Protein AF-A0A699VLL6-F1 (afdb_monomer)

Secondary structure (DSSP, 8-state):
--HHHHHHHHHHHHHHHHHHHHHHS-HHHHHHHHT-SSHHHHHHHHHHHHTT-----SSSHHHHHHHHHH--PPTT--HHHHHHHHHHHHHHHHHHHHHHHHHHHHHHHHHHHHHHHHHGGG--

pLDDT: mean 72.25, std 13.07, range [37.06, 96.62]

Sequence (124 aa):
KNVSQDIRDQLNAEAEAVQIILTGIDKDIYSTFDACPNACEMWKAIERLKQGESINVQDVETNLYWEFRKFTSRDGESLELYYSRFYKMMNELVRNLVKQSQELKIVSYYKLYDILKQHHNCGV

Organism: Tanacetum cinerariifolium (NCBI:txid118510)

Foldseek 3Di:
DDPVVLVVLVVVLVVLLVVLCVPQADPVLVVVVVPDPDLVSNLVVLVVVVVPDDDDDDPQLPPLVVVVVVQDDDPPDDPVNSVVVVVVSVVSNVVVVVVVSVVSNVVSSVVNNVSSVVCVPVDD

Structure (mmCIF, N/CA/C/O backbone):
data_AF-A0A699VLL6-F1
#
_entry.id   AF-A0A699VLL6-F1
#
loop_
_atom_site.group_PDB
_atom_site.id
_atom_site.type_symbol
_atom_site.label_atom_id
_atom_site.label_alt_id
_atom_site.label_comp_id
_atom_site.label_asym_id
_atom_site.label_entity_id
_atom_site.label_seq_id
_atom_site.pdbx_PDB_ins_code
_atom_site.Cartn_x
_atom_site.Cartn_y
_atom_site.Cartn_z
_atom_site.occupancy
_atom_site.B_iso_or_equiv
_atom_site.auth_seq_id
_atom_site.auth_comp_id
_atom_site.auth_asym_id
_atom_site.auth_atom_id
_atom_site.pdbx_PDB_model_num
ATOM 1 N N . LYS A 1 1 ? -34.870 7.816 20.933 1.00 53.56 1 LYS A N 1
ATOM 2 C CA . LYS A 1 1 ? -34.195 7.291 19.723 1.00 53.56 1 LYS A CA 1
ATOM 3 C C . LYS A 1 1 ? -35.188 6.396 18.999 1.00 53.56 1 LYS A C 1
ATOM 5 O O . LYS A 1 1 ? -35.825 5.590 19.664 1.00 53.56 1 LYS A O 1
ATOM 10 N N . ASN A 1 2 ? -35.420 6.631 17.705 1.00 54.78 2 ASN A N 1
ATOM 11 C CA . ASN A 1 2 ? -36.335 5.816 16.906 1.00 54.78 2 ASN A CA 1
ATOM 12 C C . ASN A 1 2 ? -35.582 4.565 16.459 1.00 54.78 2 ASN A C 1
ATOM 14 O O . ASN A 1 2 ? -34.594 4.696 15.747 1.00 54.78 2 ASN A O 1
ATOM 18 N N . VAL A 1 3 ? -36.085 3.385 16.817 1.00 62.03 3 VAL A N 1
ATOM 19 C CA . VAL A 1 3 ? -35.533 2.063 16.452 1.00 62.03 3 VAL A CA 1
ATOM 20 C C . VAL A 1 3 ? -35.190 1.959 14.954 1.00 62.03 3 VAL A C 1
ATOM 22 O O . VAL A 1 3 ? -34.212 1.331 14.569 1.00 62.03 3 VAL A O 1
ATOM 25 N N . SER A 1 4 ? -35.951 2.642 14.094 1.00 75.88 4 SER A N 1
ATOM 26 C CA . SER A 1 4 ? -35.703 2.688 12.647 1.00 75.88 4 SER A CA 1
ATOM 27 C C . SER A 1 4 ? -34.407 3.400 12.234 1.00 75.88 4 SER A C 1
ATOM 29 O O . SER A 1 4 ? -33.912 3.124 11.142 1.00 75.88 4 SER A O 1
ATOM 31 N N . GLN A 1 5 ? -33.896 4.338 13.034 1.00 76.62 5 GLN A N 1
ATOM 32 C CA . GLN A 1 5 ? -32.641 5.034 12.742 1.00 76.62 5 GLN A CA 1
ATOM 33 C C . GLN A 1 5 ? -31.449 4.165 13.144 1.00 76.62 5 GLN A C 1
ATOM 35 O O . GLN A 1 5 ? -30.537 3.999 12.345 1.00 76.62 5 GLN A O 1
ATOM 40 N N . ASP A 1 6 ? -31.525 3.522 14.312 1.00 75.88 6 ASP A N 1
ATOM 41 C CA . ASP A 1 6 ? -30.465 2.639 14.805 1.00 75.88 6 ASP A CA 1
ATOM 42 C C . ASP A 1 6 ? -30.236 1.450 13.840 1.00 75.88 6 ASP A C 1
ATOM 44 O O . ASP A 1 6 ? -29.096 1.116 13.525 1.00 75.88 6 ASP 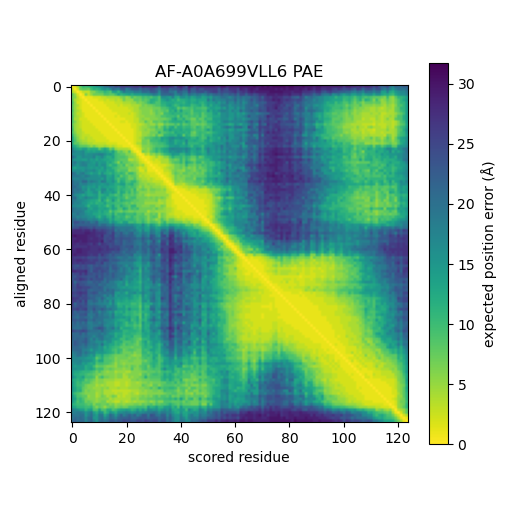A O 1
ATOM 48 N N . ILE A 1 7 ? -31.308 0.879 13.268 1.00 79.38 7 ILE A N 1
ATOM 49 C CA . ILE A 1 7 ? -31.216 -0.179 12.238 1.00 79.38 7 ILE A CA 1
ATOM 50 C C . ILE A 1 7 ? -30.550 0.332 10.951 1.00 79.38 7 ILE A C 1
ATOM 52 O O . ILE A 1 7 ? -29.768 -0.379 10.322 1.00 79.38 7 ILE A O 1
ATOM 56 N N . ARG A 1 8 ? -30.859 1.564 10.530 1.00 81.50 8 ARG A N 1
ATOM 57 C CA . ARG A 1 8 ? -30.283 2.152 9.312 1.00 81.50 8 ARG A CA 1
ATOM 58 C C . ARG A 1 8 ? -28.791 2.421 9.482 1.00 81.50 8 ARG A C 1
ATOM 60 O O . ARG A 1 8 ? -28.019 2.148 8.568 1.00 81.50 8 ARG A O 1
ATOM 67 N N . ASP A 1 9 ? -28.406 2.933 10.644 1.00 80.81 9 ASP A N 1
ATOM 68 C CA . ASP A 1 9 ? -27.014 3.225 10.972 1.00 80.81 9 ASP A CA 1
ATOM 69 C C . ASP A 1 9 ? -26.196 1.927 11.057 1.00 80.81 9 ASP A C 1
ATOM 71 O O . ASP A 1 9 ? -25.085 1.872 10.533 1.00 80.81 9 ASP A O 1
ATOM 75 N N . GLN A 1 10 ? -26.776 0.852 11.604 1.00 78.81 10 GLN A N 1
ATOM 76 C CA . GLN A 1 10 ? -26.159 -0.476 11.602 1.00 78.81 10 GLN A CA 1
ATOM 77 C C . GLN A 1 10 ? -25.945 -1.026 10.183 1.00 78.81 10 GLN A C 1
ATOM 79 O O . GLN A 1 10 ? -24.837 -1.441 9.854 1.00 78.81 10 GLN A O 1
ATOM 84 N N . LEU A 1 11 ? -26.968 -0.998 9.322 1.00 80.25 11 LEU A N 1
ATOM 85 C CA . LEU A 1 11 ? -26.849 -1.499 7.945 1.00 80.25 11 LEU A CA 1
ATOM 86 C C . LEU A 1 11 ? -25.810 -0.716 7.127 1.00 80.25 11 LEU A C 1
ATOM 88 O O . LEU A 1 11 ? -25.088 -1.300 6.320 1.00 80.25 11 LEU A O 1
ATOM 92 N N . ASN A 1 12 ? -25.706 0.598 7.343 1.00 83.56 12 ASN A N 1
ATOM 93 C CA . ASN A 1 12 ? -24.684 1.421 6.698 1.00 83.56 12 ASN A CA 1
ATOM 94 C C . ASN A 1 12 ? -23.273 1.060 7.184 1.00 83.56 12 ASN A C 1
ATOM 96 O O . ASN A 1 12 ? -22.364 0.934 6.367 1.00 83.56 12 ASN A O 1
ATOM 100 N N . ALA A 1 13 ? -23.093 0.841 8.488 1.00 79.88 13 ALA A N 1
ATOM 101 C CA . ALA A 1 13 ? -21.813 0.425 9.055 1.00 79.88 13 ALA A CA 1
ATOM 102 C C . ALA A 1 13 ? -21.377 -0.965 8.569 1.00 79.88 13 ALA A C 1
ATOM 104 O O . ALA A 1 13 ? -20.208 -1.167 8.239 1.00 79.88 13 ALA A O 1
ATOM 105 N N . GLU A 1 14 ? -22.316 -1.909 8.465 1.00 79.31 14 GLU A N 1
ATOM 106 C CA . GLU A 1 14 ? -22.075 -3.233 7.883 1.00 79.31 14 GLU A CA 1
ATOM 107 C C . GLU A 1 14 ? -21.652 -3.121 6.408 1.00 79.31 14 GLU A C 1
ATOM 109 O O . GLU A 1 14 ? -20.677 -3.749 5.993 1.00 79.31 14 GLU A O 1
ATOM 114 N N . ALA A 1 15 ? -22.313 -2.263 5.624 1.00 82.62 15 ALA A N 1
ATOM 115 C CA . ALA A 1 15 ? -21.948 -2.021 4.230 1.00 82.62 15 ALA A CA 1
ATOM 116 C C . ALA A 1 15 ? -20.558 -1.370 4.080 1.00 82.62 15 ALA A C 1
ATOM 118 O O . ALA A 1 15 ? -19.781 -1.775 3.210 1.00 82.62 15 ALA A O 1
ATOM 119 N N . GLU A 1 16 ? -20.213 -0.397 4.930 1.00 81.62 16 GLU A N 1
ATOM 120 C CA . GLU A 1 16 ? -18.883 0.225 4.948 1.00 81.62 16 GLU A CA 1
ATOM 121 C C . GLU A 1 16 ? -17.786 -0.776 5.330 1.00 81.62 16 GLU A C 1
ATOM 123 O O . GLU A 1 16 ? -16.741 -0.820 4.676 1.00 81.62 16 GLU A O 1
ATOM 128 N N . ALA A 1 17 ? -18.034 -1.624 6.333 1.00 77.31 17 ALA A N 1
ATOM 129 C CA . ALA A 1 17 ? -17.115 -2.686 6.730 1.00 77.31 17 ALA A CA 1
ATOM 130 C C . ALA A 1 17 ? -16.859 -3.671 5.577 1.00 77.31 17 ALA A C 1
ATOM 132 O O . ALA A 1 17 ? -15.704 -3.976 5.274 1.00 77.31 17 ALA A O 1
ATOM 133 N N . VAL A 1 18 ? -17.913 -4.110 4.879 1.00 76.31 18 VAL A N 1
ATOM 134 C CA . VAL A 1 18 ? -17.798 -5.005 3.715 1.00 76.31 18 VAL A CA 1
ATOM 135 C C . VAL A 1 18 ? -16.973 -4.368 2.595 1.00 76.31 18 VAL A C 1
ATOM 137 O O . VAL A 1 18 ? -16.093 -5.027 2.044 1.00 76.31 18 VAL A O 1
ATOM 140 N N . GLN A 1 19 ? -17.197 -3.089 2.272 1.00 79.06 19 GLN A N 1
ATOM 141 C CA . GLN A 1 19 ? -16.411 -2.396 1.244 1.00 79.06 19 GLN A CA 1
ATOM 142 C C . GLN A 1 19 ? -14.926 -2.315 1.612 1.00 79.06 19 GLN A C 1
ATOM 144 O O . GLN A 1 19 ? -14.085 -2.666 0.790 1.00 79.06 19 GLN A O 1
ATOM 149 N N . ILE A 1 20 ? -14.597 -1.942 2.854 1.00 73.06 20 ILE A N 1
ATOM 150 C CA . ILE A 1 20 ? -13.207 -1.874 3.336 1.00 73.06 20 ILE A CA 1
ATOM 151 C C . ILE A 1 20 ? -12.510 -3.235 3.202 1.00 73.06 20 ILE A C 1
ATOM 153 O O . ILE A 1 20 ? -11.358 -3.297 2.763 1.00 73.06 20 ILE A O 1
ATOM 157 N N . ILE A 1 21 ? -13.209 -4.326 3.529 1.00 69.19 21 ILE A N 1
ATOM 158 C CA . ILE A 1 21 ? -12.651 -5.674 3.428 1.00 69.19 21 ILE A CA 1
ATOM 159 C C . ILE A 1 21 ? -12.435 -6.087 1.965 1.00 69.19 21 ILE A C 1
ATOM 161 O O . ILE A 1 21 ? -11.379 -6.621 1.636 1.00 69.19 21 ILE A O 1
ATOM 165 N N . LEU A 1 22 ? -13.392 -5.796 1.080 1.00 67.00 22 LEU A N 1
ATOM 166 C CA . LEU A 1 22 ? -13.293 -6.129 -0.344 1.00 67.00 22 LEU A CA 1
ATOM 167 C C . LEU A 1 22 ? -12.207 -5.328 -1.078 1.00 67.00 22 LEU A C 1
ATOM 169 O O . LEU A 1 22 ? -11.642 -5.834 -2.047 1.00 67.00 22 LEU A O 1
ATOM 173 N N . THR A 1 23 ? -11.923 -4.092 -0.652 1.00 68.25 23 THR A N 1
ATOM 174 C CA . THR A 1 23 ? -11.006 -3.196 -1.377 1.00 68.25 23 THR A CA 1
ATOM 175 C C . THR A 1 23 ? -9.619 -3.040 -0.756 1.00 68.25 23 THR A C 1
ATOM 177 O O . THR A 1 23 ? -8.699 -2.660 -1.475 1.00 68.25 23 THR A O 1
ATOM 180 N N . GLY A 1 24 ? -9.449 -3.260 0.554 1.00 62.84 24 GLY A N 1
ATOM 181 C CA . GLY A 1 24 ? -8.251 -2.793 1.273 1.00 62.84 24 GLY A CA 1
ATOM 182 C C . GLY A 1 24 ? -7.557 -3.802 2.185 1.00 62.84 24 GLY A C 1
ATOM 183 O O . GLY A 1 24 ? -6.423 -3.556 2.594 1.00 62.84 24 GLY A O 1
ATOM 184 N N . ILE A 1 25 ? -8.194 -4.926 2.512 1.00 67.62 25 ILE A N 1
ATOM 185 C CA . ILE A 1 25 ? -7.674 -5.879 3.497 1.00 67.62 25 ILE A CA 1
ATOM 186 C C . ILE A 1 25 ? -7.253 -7.188 2.810 1.00 67.62 25 ILE A C 1
ATOM 188 O O . ILE A 1 25 ? -7.819 -7.596 1.800 1.00 67.62 25 ILE A O 1
ATOM 192 N N . ASP A 1 26 ? -6.211 -7.833 3.342 1.00 67.88 26 ASP A N 1
ATOM 193 C CA . ASP A 1 26 ? -5.701 -9.105 2.826 1.00 67.88 26 ASP A CA 1
ATOM 194 C C . ASP A 1 26 ? -6.784 -10.205 2.808 1.00 67.88 26 ASP A C 1
ATOM 196 O O . ASP A 1 26 ? -7.609 -10.301 3.723 1.00 67.88 26 ASP A O 1
ATOM 200 N N . LYS A 1 27 ? -6.759 -11.068 1.785 1.00 64.06 27 LYS A N 1
ATOM 201 C CA . LYS A 1 27 ? -7.685 -12.200 1.621 1.00 64.06 27 LYS A CA 1
ATOM 202 C C . LYS A 1 27 ? -7.680 -13.131 2.839 1.00 64.06 27 LYS A C 1
ATOM 204 O O . LYS A 1 27 ? -8.710 -13.730 3.154 1.00 64.06 27 LYS A O 1
ATOM 209 N N . ASP A 1 28 ? -6.555 -13.222 3.539 1.00 59.03 28 ASP A N 1
ATOM 210 C CA . ASP A 1 28 ? -6.416 -14.049 4.738 1.00 59.03 28 ASP A CA 1
ATOM 211 C C . ASP A 1 28 ? -7.196 -13.472 5.932 1.00 59.03 28 ASP A C 1
ATOM 213 O O . ASP A 1 28 ? -7.792 -14.209 6.722 1.00 59.03 28 ASP A O 1
ATOM 217 N N . ILE A 1 29 ? -7.296 -12.144 6.021 1.00 63.81 29 ILE A N 1
ATOM 218 C CA . ILE A 1 29 ? -8.117 -11.470 7.029 1.00 63.81 29 ILE A CA 1
ATOM 219 C C . ILE A 1 29 ? -9.605 -11.568 6.645 1.00 63.81 29 ILE A C 1
ATOM 221 O O . ILE A 1 29 ? -10.422 -11.874 7.510 1.00 63.81 29 ILE A O 1
ATOM 225 N N . TYR A 1 30 ? -9.966 -11.414 5.362 1.00 65.38 30 TYR A N 1
ATOM 226 C CA . TYR A 1 30 ? -11.339 -11.675 4.888 1.00 65.38 30 TYR A CA 1
ATOM 227 C C . TYR A 1 30 ? -11.796 -13.102 5.212 1.00 65.38 30 TYR A C 1
ATOM 229 O O . TYR A 1 30 ? -12.879 -13.285 5.755 1.00 65.38 30 TYR A O 1
ATOM 237 N N . SER A 1 31 ? -10.948 -14.103 4.961 1.00 65.88 31 SER A N 1
ATOM 238 C CA . SER A 1 31 ? -11.251 -15.508 5.269 1.00 65.88 31 SER A CA 1
ATOM 239 C C . SER A 1 31 ? -11.397 -15.750 6.778 1.00 65.88 31 SER A C 1
ATOM 241 O O . SER A 1 31 ? -12.224 -16.551 7.205 1.00 65.88 31 SER A O 1
ATOM 243 N N . THR A 1 32 ? -10.625 -15.030 7.600 1.00 64.94 32 THR A N 1
ATOM 244 C CA . THR A 1 32 ? -10.757 -15.068 9.066 1.00 64.94 32 THR A CA 1
ATOM 245 C C . THR A 1 32 ? -12.080 -14.447 9.531 1.00 64.94 32 THR A C 1
ATOM 247 O O . THR A 1 32 ? -12.693 -14.960 10.464 1.00 64.94 32 THR A O 1
ATOM 250 N N . PHE A 1 33 ? -12.549 -13.380 8.873 1.00 63.88 33 PHE A N 1
ATOM 251 C CA . PHE A 1 33 ? -13.835 -12.741 9.170 1.00 63.88 33 PHE A CA 1
ATOM 252 C C . PHE A 1 33 ? -15.049 -13.524 8.667 1.00 63.88 33 PHE A C 1
ATOM 254 O O . PHE A 1 33 ? -16.051 -13.568 9.371 1.00 63.88 33 PHE A O 1
ATOM 261 N N . ASP A 1 34 ? -14.963 -14.152 7.493 1.00 66.00 34 ASP A N 1
ATOM 262 C CA . ASP A 1 34 ? -16.019 -15.010 6.932 1.00 66.00 34 ASP A CA 1
ATOM 263 C C . ASP A 1 34 ? -16.330 -16.205 7.853 1.00 66.00 34 ASP A C 1
ATOM 265 O O . ASP A 1 34 ? -17.465 -16.662 7.959 1.00 66.00 34 ASP A O 1
ATOM 269 N N . ALA A 1 35 ? -15.328 -16.659 8.612 1.00 68.44 35 ALA A N 1
ATOM 270 C CA . ALA A 1 35 ? -15.484 -17.693 9.628 1.00 68.44 35 ALA A CA 1
ATOM 271 C C . ALA A 1 35 ? -16.123 -17.197 10.946 1.00 68.44 35 ALA A C 1
ATOM 273 O O . ALA A 1 35 ? -16.429 -18.016 11.818 1.00 68.44 35 ALA A O 1
ATOM 274 N N . CYS A 1 36 ? -16.312 -15.884 11.138 1.00 70.06 36 CYS A N 1
ATOM 275 C CA . CYS A 1 36 ? -16.891 -15.328 12.360 1.00 70.06 36 CYS A CA 1
ATOM 276 C C . CYS A 1 36 ? -18.424 -15.217 12.257 1.00 70.06 36 CYS A C 1
ATOM 278 O O . CYS A 1 36 ? -18.939 -14.525 11.383 1.00 70.06 36 CYS A O 1
ATOM 280 N N . PRO A 1 37 ? -19.185 -15.809 13.196 1.00 63.19 37 PRO A N 1
ATOM 281 C CA . PRO A 1 37 ? -20.646 -15.835 13.120 1.00 63.19 37 PRO A CA 1
ATOM 282 C C . PRO A 1 37 ? -21.323 -14.510 13.512 1.00 63.19 37 PRO A C 1
ATOM 284 O O . PRO A 1 37 ? -22.521 -14.354 13.287 1.00 63.19 37 PRO A O 1
ATOM 287 N N . ASN A 1 38 ? -20.608 -13.576 14.153 1.00 68.69 38 ASN A N 1
ATOM 288 C CA . ASN A 1 38 ? -21.139 -12.272 14.558 1.00 68.69 38 ASN A CA 1
ATOM 289 C C . ASN A 1 38 ? -20.025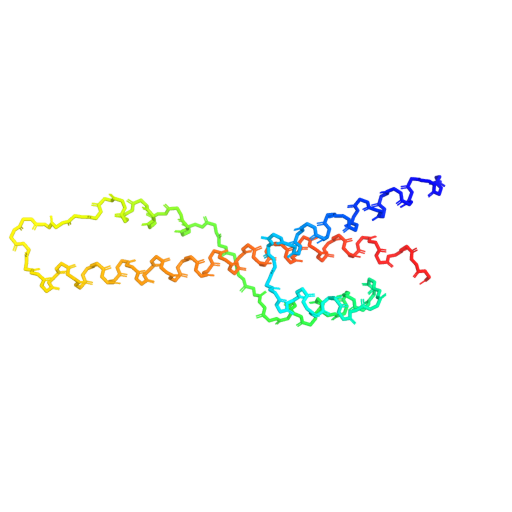 -11.228 14.772 1.00 68.69 38 ASN A C 1
ATOM 291 O O . ASN A 1 38 ? -18.849 -11.565 14.926 1.00 68.69 38 ASN A O 1
ATOM 295 N N . ALA A 1 39 ? -20.423 -9.955 14.860 1.00 61.53 39 ALA A N 1
ATOM 296 C CA . ALA A 1 39 ? -19.528 -8.810 15.032 1.00 61.53 39 ALA A CA 1
ATOM 297 C C . ALA A 1 39 ? -18.643 -8.863 16.300 1.00 61.53 39 ALA A C 1
ATOM 299 O O . ALA A 1 39 ? -17.556 -8.288 16.313 1.00 61.53 39 ALA A O 1
ATOM 300 N N . CYS A 1 40 ? -19.061 -9.570 17.359 1.00 65.81 40 CYS A N 1
ATOM 301 C CA . CYS A 1 40 ? -18.275 -9.723 18.590 1.00 65.81 40 CYS A CA 1
ATOM 302 C C . CYS A 1 40 ? -17.066 -10.652 18.387 1.00 65.81 40 CYS A C 1
ATOM 304 O O . CYS A 1 40 ? -15.966 -10.364 18.860 1.00 65.81 40 CYS A O 1
ATOM 306 N N . GLU A 1 41 ? -17.226 -11.737 17.630 1.00 67.81 41 GLU A N 1
ATOM 307 C CA . GLU A 1 41 ? -16.101 -12.616 17.283 1.00 67.81 41 GLU A CA 1
ATOM 308 C C . GLU A 1 41 ? -15.150 -11.951 16.276 1.00 67.81 41 GLU A C 1
ATOM 310 O O . GLU A 1 41 ? -13.930 -12.082 16.402 1.00 67.81 41 GLU A O 1
ATOM 315 N N . MET A 1 42 ? -15.686 -11.132 15.362 1.00 68.62 42 MET A N 1
ATOM 316 C CA . MET A 1 42 ? -14.881 -10.293 14.464 1.00 68.62 42 MET A CA 1
ATOM 317 C C . MET A 1 42 ? -13.997 -9.311 15.253 1.00 68.62 42 MET A C 1
ATOM 319 O O . MET A 1 42 ? -12.808 -9.172 14.966 1.00 68.62 42 MET A O 1
ATOM 323 N N . TRP A 1 43 ? -14.544 -8.673 16.293 1.00 66.38 43 TRP A N 1
ATOM 324 C CA . TRP A 1 43 ? -13.804 -7.761 17.172 1.00 66.38 43 TRP A CA 1
ATOM 325 C C . TRP A 1 43 ? -12.590 -8.421 17.846 1.00 66.38 43 TRP A C 1
ATOM 327 O O . TRP A 1 43 ? -11.484 -7.880 17.819 1.00 66.38 43 TRP A O 1
ATOM 337 N N . LYS A 1 44 ? -12.763 -9.629 18.395 1.00 65.06 44 LYS A N 1
ATOM 338 C CA . LYS A 1 44 ? -11.681 -10.379 19.061 1.00 65.06 44 LYS A CA 1
ATOM 339 C C . LYS A 1 44 ? -10.561 -10.785 18.100 1.00 65.06 44 LYS A C 1
ATOM 341 O O . LYS A 1 44 ? -9.397 -10.843 18.501 1.00 65.06 44 LYS A O 1
ATOM 346 N N . ALA A 1 45 ? -10.894 -11.091 16.844 1.00 65.38 45 ALA A N 1
ATOM 347 C CA . ALA A 1 45 ? -9.905 -11.412 15.816 1.00 65.38 45 ALA A CA 1
ATOM 348 C C . ALA A 1 45 ? -9.035 -10.190 15.477 1.00 65.38 45 ALA A C 1
ATOM 350 O O . ALA A 1 45 ? -7.813 -10.299 15.388 1.00 65.38 45 ALA A O 1
ATOM 351 N N . ILE A 1 46 ? -9.659 -9.015 15.385 1.00 67.31 46 ILE A N 1
ATOM 352 C CA . ILE A 1 46 ? -8.992 -7.733 15.141 1.00 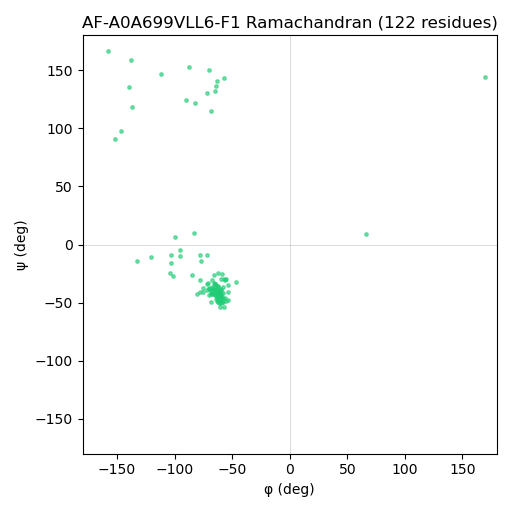67.31 46 ILE A CA 1
ATOM 353 C C . ILE A 1 46 ? -8.037 -7.386 16.288 1.00 67.31 46 ILE A C 1
ATOM 355 O O . ILE A 1 46 ? -6.862 -7.130 16.048 1.00 67.31 46 ILE A O 1
ATOM 359 N N . GLU A 1 47 ? -8.471 -7.471 17.547 1.00 64.75 47 GLU A N 1
ATOM 360 C CA . GLU A 1 47 ? -7.609 -7.163 18.702 1.00 64.75 47 GLU A CA 1
ATOM 361 C C . GLU A 1 47 ? -6.287 -7.948 18.721 1.00 64.75 47 GLU A C 1
ATOM 363 O O . GLU A 1 47 ? -5.254 -7.399 19.111 1.00 64.75 47 GLU A O 1
ATOM 368 N N . ARG A 1 48 ? -6.297 -9.203 18.254 1.00 67.00 48 ARG A N 1
ATOM 369 C CA . ARG A 1 48 ? -5.092 -10.041 18.140 1.00 67.00 48 ARG A CA 1
ATOM 370 C C . ARG A 1 48 ? -4.144 -9.555 17.047 1.00 67.00 48 ARG A C 1
ATOM 372 O O . ARG A 1 48 ? -2.934 -9.585 17.239 1.00 67.00 48 ARG A O 1
ATOM 379 N N . LEU A 1 49 ? -4.687 -9.086 15.926 1.00 62.62 49 LEU A N 1
ATOM 380 C CA . LEU A 1 49 ? -3.908 -8.559 14.804 1.00 62.62 49 LEU A CA 1
ATOM 381 C C . LEU A 1 49 ? -3.245 -7.218 15.161 1.00 62.62 49 LEU A C 1
ATOM 383 O O . LEU A 1 49 ? -2.081 -6.999 14.829 1.00 62.62 49 LEU A O 1
ATOM 387 N N . LYS A 1 50 ? -3.929 -6.358 15.933 1.00 58.81 50 LYS A N 1
ATOM 388 C CA . LYS A 1 50 ? -3.409 -5.043 16.361 1.00 58.81 50 LYS A CA 1
ATOM 389 C C . LYS A 1 50 ? -2.077 -5.096 17.102 1.00 58.81 50 LYS A C 1
ATOM 391 O O . LYS A 1 50 ? -1.316 -4.135 17.075 1.00 58.81 50 LYS A O 1
ATOM 396 N N . GLN A 1 51 ? -1.828 -6.180 17.828 1.00 55.91 51 GLN A N 1
ATOM 397 C CA . GLN A 1 51 ? -0.638 -6.316 18.665 1.00 55.91 51 GLN A CA 1
ATOM 398 C C . GLN A 1 51 ? 0.648 -6.522 17.839 1.00 55.91 51 GLN A C 1
ATOM 400 O O . GLN A 1 51 ? 1.734 -6.456 18.409 1.00 55.91 51 GLN A O 1
ATOM 405 N N . GLY A 1 52 ? 0.544 -6.742 16.519 1.00 54.34 52 GLY A N 1
ATOM 406 C CA . GLY A 1 52 ? 1.675 -7.056 15.640 1.00 54.34 52 GLY A CA 1
ATOM 407 C C . GLY A 1 52 ? 2.205 -5.927 14.744 1.00 54.34 52 GLY A C 1
ATOM 408 O O . GLY A 1 52 ? 3.319 -6.058 14.245 1.00 54.34 52 GLY A O 1
ATOM 409 N N . GLU A 1 53 ? 1.476 -4.825 14.526 1.00 55.66 53 GLU A N 1
ATOM 410 C CA . GLU A 1 53 ? 1.809 -3.852 13.467 1.00 55.66 53 GLU A CA 1
ATOM 411 C C . GLU A 1 53 ? 1.680 -2.390 13.926 1.00 55.66 53 GLU A C 1
ATOM 413 O O . GLU A 1 53 ? 0.598 -1.890 14.232 1.00 55.66 53 GLU A O 1
ATOM 418 N N . SER A 1 54 ? 2.785 -1.647 13.907 1.00 47.53 54 SER A N 1
ATOM 419 C CA . SER A 1 54 ? 2.759 -0.181 13.927 1.00 47.53 54 SER A CA 1
ATOM 420 C C . SER A 1 54 ? 3.826 0.338 12.973 1.00 47.53 54 SER A C 1
ATOM 422 O O . SER A 1 54 ? 4.933 -0.196 12.996 1.00 47.53 54 SER A O 1
ATOM 424 N N . ILE A 1 55 ? 3.507 1.350 12.153 1.00 49.12 55 ILE A N 1
ATOM 425 C CA . ILE A 1 55 ? 4.293 2.584 11.935 1.00 49.12 55 ILE A CA 1
ATOM 426 C C . ILE A 1 55 ? 3.745 3.403 10.743 1.00 49.12 55 ILE A C 1
ATOM 428 O O . ILE A 1 55 ? 3.283 2.871 9.742 1.00 49.12 55 ILE A O 1
ATOM 432 N N . ASN A 1 56 ? 3.834 4.721 10.946 1.00 49.50 56 ASN A N 1
ATOM 433 C CA . ASN A 1 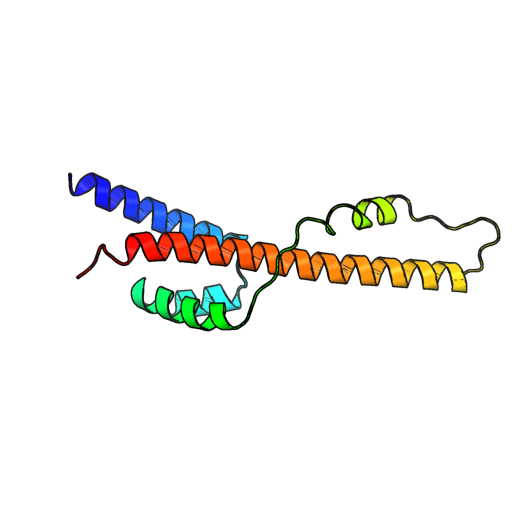56 ? 3.485 5.916 10.169 1.00 49.50 56 ASN A CA 1
ATOM 434 C C . ASN A 1 56 ? 4.288 6.106 8.864 1.00 49.50 56 ASN A C 1
ATOM 436 O O . ASN A 1 56 ? 5.522 6.038 8.891 1.00 49.50 56 ASN A O 1
ATOM 440 N N . VAL A 1 57 ? 3.602 6.391 7.747 1.00 49.72 57 VAL A N 1
ATOM 441 C CA . VAL A 1 57 ? 4.215 6.488 6.417 1.00 49.72 57 VAL A CA 1
ATOM 442 C C . VAL A 1 57 ? 3.463 7.442 5.486 1.00 49.72 57 VAL A C 1
ATOM 444 O O . VAL A 1 57 ? 2.587 7.062 4.725 1.00 49.72 57 VAL A O 1
ATOM 447 N N . GLN A 1 58 ? 3.846 8.711 5.491 1.00 48.41 58 GLN A N 1
ATOM 448 C CA . GLN A 1 58 ? 3.309 9.647 4.498 1.00 48.41 58 GLN A CA 1
ATOM 449 C C . GLN A 1 58 ? 4.391 10.295 3.624 1.00 48.41 58 GLN A C 1
ATOM 451 O O . GLN A 1 58 ? 4.071 10.859 2.583 1.00 48.41 58 GLN A O 1
ATOM 456 N N . ASP A 1 59 ? 5.680 10.149 3.957 1.00 48.62 59 ASP A N 1
ATOM 457 C CA . ASP A 1 59 ? 6.722 10.987 3.340 1.00 48.62 59 ASP A CA 1
ATOM 458 C C . ASP A 1 59 ? 7.570 10.307 2.247 1.00 48.62 59 ASP A C 1
ATOM 460 O O . ASP A 1 59 ? 8.332 10.980 1.556 1.00 48.62 59 ASP A O 1
ATOM 464 N N . VAL A 1 60 ? 7.459 8.987 2.039 1.00 51.44 60 VAL A N 1
ATOM 465 C CA . VAL A 1 60 ? 8.354 8.247 1.111 1.00 51.44 60 VAL A CA 1
ATOM 466 C C . VAL A 1 60 ? 7.700 7.936 -0.245 1.00 51.44 60 VAL A C 1
ATOM 468 O O . VAL A 1 60 ? 8.391 7.839 -1.261 1.00 51.44 60 VAL A O 1
ATOM 471 N N . GLU A 1 61 ? 6.371 7.831 -0.284 1.00 52.97 61 GLU A N 1
ATOM 472 C CA . GLU A 1 61 ? 5.604 7.306 -1.422 1.00 52.97 61 GLU A CA 1
ATOM 473 C C . GLU A 1 61 ? 5.749 8.110 -2.717 1.00 52.97 61 GLU A C 1
ATOM 475 O O . GLU A 1 61 ? 5.792 7.547 -3.811 1.00 52.97 61 GLU A O 1
ATOM 480 N N . THR A 1 62 ? 5.862 9.430 -2.606 1.00 58.50 62 THR A N 1
ATOM 481 C CA . THR A 1 62 ? 5.755 10.305 -3.776 1.00 58.50 62 THR A CA 1
ATOM 482 C C . THR A 1 62 ? 7.084 10.463 -4.517 1.00 58.50 62 THR A C 1
ATOM 484 O O . THR A 1 62 ? 7.079 10.698 -5.719 1.00 58.50 62 THR A O 1
ATOM 487 N N . ASN A 1 63 ? 8.241 10.304 -3.866 1.00 64.69 63 ASN A N 1
ATOM 488 C CA . ASN A 1 63 ? 9.527 10.693 -4.463 1.00 64.69 63 ASN A CA 1
ATOM 489 C C . ASN A 1 63 ? 10.067 9.680 -5.500 1.00 64.69 63 ASN A C 1
ATOM 491 O O . ASN A 1 63 ? 10.553 10.059 -6.563 1.00 64.69 63 ASN A O 1
ATOM 495 N N . LEU A 1 64 ? 9.949 8.375 -5.236 1.00 67.50 64 LEU A N 1
ATOM 496 C CA . LEU A 1 64 ? 10.628 7.347 -6.044 1.00 67.50 64 LEU A CA 1
ATOM 497 C C . LEU A 1 64 ? 9.944 7.046 -7.382 1.00 67.50 64 LEU A C 1
ATOM 499 O O . LEU A 1 64 ? 10.624 6.747 -8.365 1.00 67.50 64 LEU A O 1
ATOM 503 N N . TYR A 1 65 ? 8.617 7.180 -7.462 1.00 71.50 65 TYR A N 1
ATOM 504 C CA . TYR A 1 65 ? 7.888 7.003 -8.722 1.00 71.50 65 TYR A CA 1
ATOM 505 C C . TYR A 1 65 ? 8.272 8.069 -9.766 1.00 71.50 65 TYR A C 1
ATOM 507 O O . TYR A 1 65 ? 8.370 7.785 -10.963 1.00 71.50 65 TYR A O 1
ATOM 515 N N . TRP A 1 66 ? 8.562 9.295 -9.317 1.00 75.69 66 TRP A N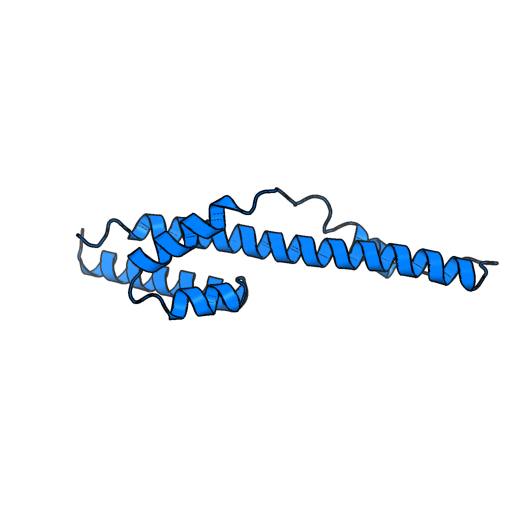 1
ATOM 516 C CA . TRP A 1 66 ? 9.069 10.356 -10.189 1.00 75.69 66 TRP A CA 1
ATOM 517 C C . TRP A 1 66 ? 10.484 10.077 -10.701 1.00 75.69 66 TRP A C 1
ATOM 519 O O . TRP A 1 66 ? 10.755 10.331 -11.876 1.00 75.69 66 TRP A O 1
ATOM 529 N N . GLU A 1 67 ? 11.361 9.528 -9.859 1.00 79.62 67 GLU A N 1
ATOM 530 C CA . GLU A 1 67 ? 12.722 9.144 -10.253 1.00 79.62 67 GLU A CA 1
ATOM 531 C C . GLU A 1 67 ? 12.723 8.006 -11.284 1.00 79.62 67 GLU A C 1
ATOM 533 O O . GLU A 1 67 ? 13.451 8.084 -12.275 1.00 79.62 67 GLU A O 1
ATOM 538 N N . PHE A 1 68 ? 11.833 7.014 -11.142 1.00 83.31 68 PHE A N 1
ATOM 539 C CA . PHE A 1 68 ? 11.640 5.961 -12.150 1.00 83.31 68 PHE A CA 1
ATOM 540 C C . PHE A 1 68 ? 11.323 6.533 -13.530 1.00 83.31 68 PHE A C 1
ATOM 542 O O . PHE A 1 68 ? 11.950 6.174 -14.525 1.00 83.31 68 PHE A O 1
ATOM 549 N N . ARG A 1 69 ? 10.373 7.472 -13.592 1.00 83.19 69 ARG A N 1
ATOM 550 C CA . ARG A 1 69 ? 9.929 8.071 -14.856 1.00 83.19 69 ARG A CA 1
ATOM 551 C C . ARG A 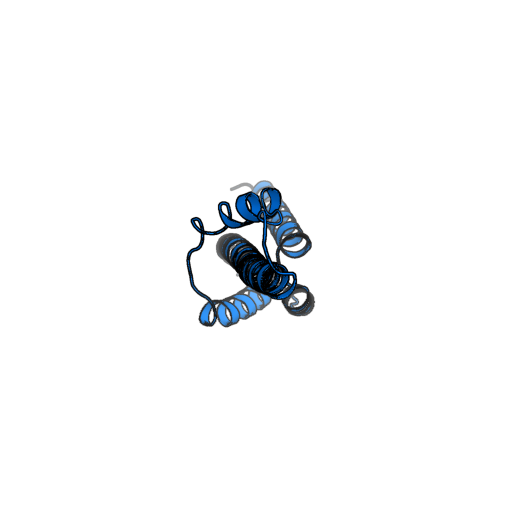1 69 ? 11.045 8.835 -15.578 1.00 83.19 69 ARG A C 1
ATOM 553 O O . ARG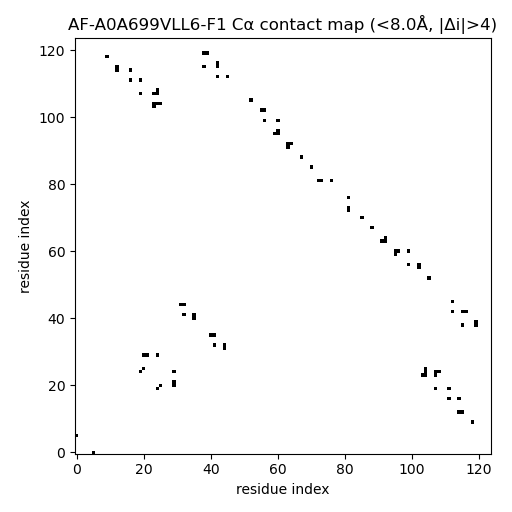 A 1 69 ? 10.976 9.005 -16.792 1.00 83.19 69 ARG A O 1
ATOM 560 N N . LYS A 1 70 ? 12.053 9.310 -14.843 1.00 87.44 70 LYS A N 1
ATOM 561 C CA . LYS A 1 70 ? 13.211 10.036 -15.385 1.00 87.44 70 LYS A CA 1
ATOM 562 C C . LYS A 1 70 ? 14.417 9.129 -15.651 1.00 87.44 70 LYS A C 1
ATOM 564 O O . LYS A 1 70 ? 15.423 9.608 -16.179 1.00 87.44 70 LYS A O 1
ATOM 569 N N . PHE A 1 71 ? 14.350 7.845 -15.292 1.00 90.19 71 PHE A N 1
ATOM 570 C CA . PHE A 1 71 ? 15.495 6.950 -15.370 1.00 90.19 71 PHE A CA 1
ATOM 571 C C . PHE A 1 71 ? 15.890 6.673 -16.824 1.00 90.19 71 PHE A C 1
ATOM 573 O O . PHE A 1 71 ? 15.157 6.052 -17.590 1.00 90.19 71 PHE A O 1
ATOM 580 N N . THR A 1 72 ? 17.083 7.126 -17.198 1.00 92.00 72 THR A N 1
ATOM 581 C CA . THR A 1 72 ? 17.666 6.960 -18.533 1.00 92.00 72 THR A CA 1
ATOM 582 C C . THR A 1 72 ? 19.149 6.601 -18.419 1.00 92.00 72 THR A C 1
ATOM 584 O O . THR A 1 72 ? 19.785 6.818 -17.376 1.00 92.00 72 THR A O 1
ATOM 587 N N . SER A 1 73 ? 19.694 5.999 -19.479 1.00 92.69 73 SER A N 1
ATOM 588 C CA . SER A 1 73 ? 21.130 5.732 -19.593 1.00 92.69 73 SER A CA 1
ATOM 589 C C . SER A 1 73 ? 21.908 7.042 -19.613 1.00 92.69 73 SER A C 1
ATOM 591 O O . SER A 1 73 ? 21.482 8.009 -20.247 1.00 92.69 73 SER A O 1
ATOM 593 N N . ARG A 1 74 ? 23.058 7.074 -18.940 1.00 94.12 74 ARG A N 1
ATOM 594 C CA . ARG A 1 74 ? 23.968 8.224 -19.013 1.00 94.12 74 ARG A CA 1
ATOM 595 C C . ARG A 1 74 ? 24.918 8.068 -20.198 1.00 94.12 74 ARG A C 1
ATOM 597 O O . ARG A 1 74 ? 25.213 6.951 -20.614 1.00 94.12 74 ARG A O 1
ATOM 604 N N . ASP A 1 75 ? 25.397 9.185 -20.733 1.00 94.38 75 ASP A N 1
ATOM 605 C CA . ASP A 1 75 ? 26.394 9.146 -21.802 1.00 94.38 75 ASP A CA 1
ATOM 606 C C . ASP A 1 75 ? 27.700 8.509 -21.298 1.00 94.38 75 ASP A C 1
ATOM 608 O O . ASP A 1 75 ? 28.126 8.758 -20.168 1.00 94.38 75 ASP A O 1
ATOM 612 N N . GLY A 1 76 ? 28.289 7.629 -22.108 1.00 94.69 76 GLY A N 1
ATOM 613 C CA . GLY A 1 76 ? 29.465 6.835 -21.736 1.00 94.69 76 GLY A CA 1
ATOM 614 C C . GLY A 1 76 ? 29.250 5.797 -20.621 1.00 94.69 76 GLY A C 1
ATOM 615 O O . GLY A 1 76 ? 30.222 5.220 -20.135 1.00 94.69 76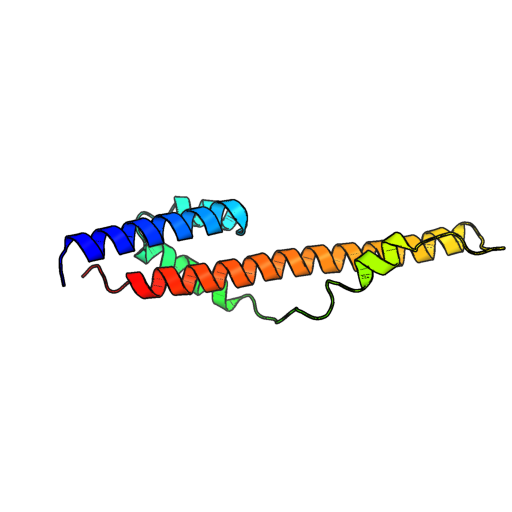 GLY A O 1
ATOM 616 N N . GLU A 1 77 ? 28.010 5.542 -20.189 1.00 96.62 77 GLU A N 1
ATOM 617 C CA . GLU A 1 77 ? 27.725 4.542 -19.160 1.00 96.62 77 GLU A CA 1
ATOM 618 C C . GLU A 1 77 ? 27.912 3.113 -19.683 1.00 96.62 77 GLU A C 1
ATOM 620 O O . GLU A 1 77 ? 27.360 2.728 -20.715 1.00 96.62 77 GLU A O 1
ATOM 625 N N . SER A 1 78 ? 28.664 2.297 -18.937 1.00 96.56 78 SER A N 1
ATOM 626 C CA . SER A 1 78 ? 28.761 0.871 -19.231 1.00 96.56 78 SER A CA 1
ATOM 627 C C . SER A 1 78 ? 27.447 0.160 -18.908 1.00 96.56 78 SER A C 1
ATOM 629 O O . SER A 1 78 ? 26.718 0.519 -17.981 1.00 96.56 78 SER A O 1
ATOM 631 N N . LEU A 1 79 ? 27.172 -0.915 -19.643 1.00 94.94 79 LEU A N 1
ATOM 632 C CA . LEU A 1 79 ? 25.963 -1.712 -19.453 1.00 94.94 79 LEU A CA 1
ATOM 633 C C . LEU A 1 79 ? 25.838 -2.261 -18.019 1.00 94.94 79 LEU A C 1
ATOM 635 O O . LEU A 1 79 ? 24.746 -2.307 -17.457 1.00 94.94 79 LEU A O 1
ATOM 639 N N . GLU A 1 80 ? 26.962 -2.636 -17.411 1.00 96.19 80 GLU A N 1
ATOM 640 C CA . GLU A 1 80 ? 27.018 -3.127 -16.032 1.00 96.19 80 GLU A CA 1
ATOM 641 C C . GLU A 1 80 ? 26.573 -2.059 -15.019 1.00 96.19 80 GLU A C 1
ATOM 643 O O . GLU A 1 80 ? 25.749 -2.330 -14.141 1.00 96.19 80 GLU A O 1
ATOM 648 N N . LEU A 1 81 ? 27.055 -0.820 -15.171 1.00 94.44 81 LEU A N 1
ATOM 649 C CA . LEU A 1 81 ? 26.682 0.293 -14.295 1.00 94.44 81 LEU A CA 1
ATOM 650 C C . LEU A 1 81 ? 25.216 0.699 -14.478 1.00 94.44 81 LEU A C 1
ATOM 652 O O . LEU A 1 81 ? 24.526 0.959 -13.486 1.00 94.44 81 LEU A O 1
ATOM 656 N N . TYR A 1 82 ? 24.727 0.670 -15.721 1.00 95.94 82 TYR A N 1
ATOM 657 C CA . TYR A 1 82 ? 23.320 0.906 -16.031 1.00 95.94 82 TYR A CA 1
ATOM 658 C C . TYR A 1 82 ? 22.412 -0.081 -15.286 1.00 95.94 82 TYR A C 1
ATOM 660 O O . TYR A 1 82 ? 21.515 0.335 -14.545 1.00 95.94 82 TYR A O 1
ATOM 668 N N . TYR A 1 83 ? 22.673 -1.386 -15.420 1.00 94.19 83 TYR A N 1
ATOM 669 C CA . TYR A 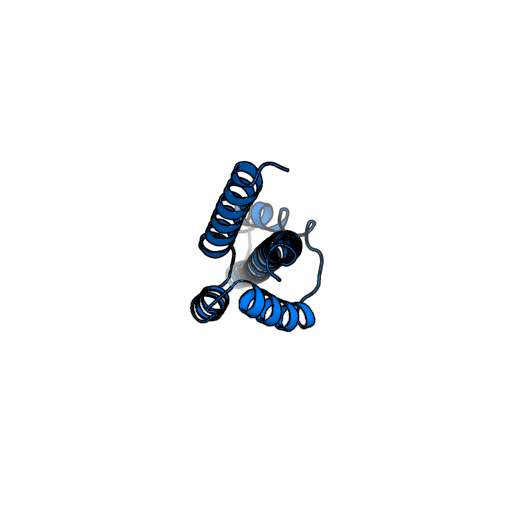1 83 ? 21.854 -2.411 -14.771 1.00 94.19 83 TYR A CA 1
ATOM 670 C C . TYR A 1 83 ? 21.964 -2.374 -13.247 1.00 94.19 83 TYR A C 1
ATOM 672 O O . TYR A 1 83 ? 20.952 -2.537 -12.566 1.00 94.19 83 TYR A O 1
ATOM 680 N N . SER A 1 84 ? 23.150 -2.094 -12.700 1.00 94.94 84 SER A N 1
ATOM 681 C CA . SER A 1 84 ? 23.340 -1.938 -11.253 1.00 94.94 84 SER A CA 1
ATOM 682 C C . SER A 1 84 ? 22.467 -0.813 -10.678 1.00 94.94 84 SER A C 1
ATOM 684 O O . SER A 1 84 ? 21.735 -1.011 -9.701 1.00 94.94 84 SER A O 1
ATOM 686 N N . ARG A 1 85 ? 22.450 0.358 -11.330 1.00 94.94 85 ARG A N 1
ATOM 687 C CA . ARG A 1 85 ? 21.592 1.489 -10.937 1.00 94.94 85 ARG A CA 1
ATOM 688 C C . ARG A 1 85 ? 20.109 1.170 -11.078 1.00 94.94 85 ARG A C 1
ATOM 690 O O . ARG A 1 85 ? 19.332 1.497 -10.182 1.00 94.94 85 ARG A O 1
ATOM 697 N N . PHE A 1 86 ? 19.729 0.542 -12.188 1.00 90.56 86 PHE A N 1
ATOM 698 C CA . PHE A 1 86 ? 18.343 0.175 -12.449 1.00 90.56 86 PHE A CA 1
ATOM 699 C C . PHE A 1 86 ? 17.820 -0.791 -11.380 1.00 90.56 86 PHE A C 1
ATOM 701 O O . PHE A 1 86 ? 16.768 -0.551 -10.790 1.00 90.56 86 PHE A O 1
ATOM 708 N N . TYR A 1 87 ? 18.584 -1.838 -11.063 1.00 89.12 87 TYR A N 1
ATOM 709 C CA . TYR A 1 87 ? 18.196 -2.832 -10.065 1.00 89.12 87 TYR A CA 1
ATOM 710 C C . TYR A 1 87 ? 18.054 -2.221 -8.668 1.00 89.12 87 TYR A C 1
ATOM 712 O O . TYR A 1 87 ? 17.090 -2.506 -7.957 1.00 89.12 87 TYR A O 1
ATOM 720 N N . LYS A 1 88 ? 18.971 -1.325 -8.281 1.00 91.31 88 LYS A N 1
ATOM 721 C CA . LYS A 1 88 ? 18.879 -0.602 -7.008 1.00 91.31 88 LYS A CA 1
ATOM 722 C C . LYS A 1 88 ? 17.587 0.218 -6.911 1.00 91.31 88 LYS A C 1
ATOM 724 O O . LYS A 1 88 ? 16.857 0.074 -5.935 1.00 91.31 88 LYS A O 1
ATOM 729 N N . MET A 1 89 ? 17.281 1.006 -7.941 1.00 88.56 89 MET A N 1
ATOM 730 C CA . MET A 1 89 ? 16.052 1.800 -8.011 1.00 88.56 89 MET A CA 1
ATOM 731 C C . MET A 1 89 ? 14.796 0.917 -7.946 1.00 88.56 89 MET A C 1
ATOM 733 O O . MET A 1 89 ? 13.875 1.209 -7.187 1.00 88.56 89 MET A O 1
ATOM 737 N N . MET A 1 90 ? 14.758 -0.186 -8.699 1.00 84.19 90 MET A N 1
ATOM 738 C CA . MET A 1 90 ? 13.617 -1.108 -8.698 1.00 84.19 90 MET A CA 1
ATOM 739 C C . MET A 1 90 ? 13.398 -1.769 -7.336 1.00 84.19 90 MET A C 1
ATOM 741 O O . MET A 1 90 ? 12.260 -1.865 -6.884 1.00 84.19 90 MET A O 1
ATOM 745 N N . ASN A 1 91 ? 14.464 -2.171 -6.643 1.00 85.25 91 ASN A N 1
ATOM 746 C CA . ASN A 1 91 ? 14.345 -2.725 -5.294 1.00 85.25 91 ASN A CA 1
ATOM 747 C C . ASN A 1 91 ? 13.784 -1.707 -4.298 1.00 85.25 91 ASN A C 1
ATOM 749 O O . ASN A 1 91 ? 12.988 -2.068 -3.432 1.00 85.25 91 ASN A O 1
ATOM 753 N N . GLU A 1 92 ? 14.189 -0.442 -4.410 1.00 83.00 92 GLU A N 1
ATOM 754 C CA . GLU A 1 92 ? 13.654 0.640 -3.584 1.00 83.00 92 GLU A CA 1
ATOM 755 C C . GLU A 1 92 ? 12.173 0.898 -3.901 1.00 83.00 92 GLU A C 1
ATOM 757 O O . GLU A 1 92 ? 11.367 1.004 -2.979 1.00 83.00 92 GLU A O 1
ATOM 762 N N . LEU A 1 93 ? 11.774 0.905 -5.177 1.00 79.94 93 LEU A N 1
ATOM 763 C CA . LEU A 1 93 ? 10.366 1.016 -5.583 1.00 79.94 93 LEU A CA 1
ATOM 764 C C . LEU A 1 93 ? 9.514 -0.128 -5.031 1.00 79.94 93 LEU A C 1
ATOM 766 O O . LEU A 1 93 ? 8.486 0.125 -4.411 1.00 79.94 93 LEU A O 1
ATOM 770 N N . VAL A 1 94 ? 9.953 -1.378 -5.207 1.00 77.88 94 VAL A N 1
ATOM 771 C CA . VAL A 1 94 ? 9.226 -2.565 -4.730 1.00 77.88 94 VAL A CA 1
ATOM 772 C C . VAL A 1 94 ? 9.065 -2.536 -3.213 1.00 77.88 94 VAL A C 1
ATOM 774 O O . VAL A 1 94 ? 7.967 -2.767 -2.713 1.00 77.88 94 VAL A O 1
ATOM 777 N N . ARG A 1 95 ? 10.126 -2.205 -2.467 1.00 77.81 95 ARG A N 1
ATOM 778 C CA . ARG A 1 95 ? 10.049 -2.076 -1.003 1.00 77.81 95 ARG A CA 1
ATOM 779 C C . ARG A 1 95 ? 9.039 -1.023 -0.575 1.00 77.81 95 ARG A C 1
ATOM 781 O O . ARG A 1 95 ? 8.312 -1.255 0.384 1.00 77.81 95 ARG A O 1
ATOM 788 N N . ASN A 1 96 ? 8.988 0.103 -1.282 1.00 72.38 96 ASN A N 1
ATOM 789 C CA . ASN A 1 96 ? 8.006 1.129 -0.980 1.00 72.38 96 ASN A CA 1
ATOM 790 C C . ASN A 1 96 ? 6.603 0.662 -1.311 1.00 72.38 96 ASN A C 1
ATOM 792 O O . ASN A 1 96 ? 5.791 0.709 -0.411 1.00 72.38 96 ASN A O 1
ATOM 796 N N . LEU A 1 97 ? 6.330 0.117 -2.499 1.00 65.88 97 LEU A N 1
ATOM 797 C CA . LEU A 1 97 ? 5.005 -0.417 -2.849 1.00 65.88 97 LEU A CA 1
ATOM 798 C C . LEU A 1 97 ? 4.485 -1.445 -1.829 1.00 65.88 97 LEU A C 1
ATOM 800 O O . LEU A 1 97 ? 3.311 -1.417 -1.468 1.00 65.88 97 LEU A O 1
ATOM 804 N N . VAL A 1 98 ? 5.356 -2.331 -1.332 1.00 71.19 98 VAL A N 1
ATOM 805 C CA . VAL A 1 98 ? 5.007 -3.278 -0.258 1.00 71.19 98 VAL A CA 1
ATOM 806 C C . VAL A 1 98 ? 4.644 -2.540 1.030 1.00 71.19 98 VAL A C 1
ATOM 808 O O . VAL A 1 98 ? 3.644 -2.868 1.661 1.00 71.19 98 VAL A O 1
ATOM 811 N N . LYS A 1 99 ? 5.427 -1.526 1.392 1.00 67.75 99 LYS A N 1
ATOM 812 C CA . LYS A 1 99 ? 5.204 -0.676 2.559 1.00 67.75 99 LYS A CA 1
ATOM 813 C C . LYS A 1 99 ? 3.889 0.135 2.434 1.00 67.75 99 LYS A C 1
ATOM 815 O O . LYS A 1 99 ? 3.038 -0.012 3.303 1.00 67.75 99 LYS A O 1
ATOM 820 N N . GLN A 1 100 ? 3.623 0.782 1.291 1.00 63.09 100 GLN A N 1
ATOM 821 C CA . GLN A 1 100 ? 2.342 1.445 0.959 1.00 63.09 100 GLN A CA 1
ATOM 822 C C . GLN A 1 100 ? 1.152 0.501 1.124 1.00 63.09 100 GLN A C 1
ATOM 824 O O . GLN A 1 100 ? 0.137 0.820 1.741 1.00 63.09 100 GLN A O 1
ATOM 829 N N . SER A 1 101 ? 1.278 -0.709 0.566 1.00 65.75 101 SER A N 1
ATOM 830 C CA . SER A 1 101 ? 0.241 -1.729 0.668 1.00 65.75 101 SER A CA 1
ATOM 831 C C . SER A 1 101 ? -0.007 -2.118 2.127 1.00 65.75 101 SER A C 1
ATOM 833 O O . SER A 1 101 ? -1.161 -2.264 2.521 1.00 65.75 101 SER A O 1
ATOM 835 N N . GLN A 1 102 ? 1.045 -2.241 2.940 1.00 66.31 102 GLN A N 1
ATOM 836 C CA . GLN A 1 102 ? 0.926 -2.486 4.379 1.00 66.31 102 GLN A CA 1
ATOM 837 C C . GLN A 1 102 ? 0.277 -1.308 5.115 1.00 66.31 102 GLN A C 1
ATOM 839 O O . GLN A 1 102 ? -0.556 -1.535 5.982 1.00 66.31 102 GLN A O 1
ATOM 844 N N . GLU A 1 103 ? 0.556 -0.058 4.757 1.00 63.66 103 GLU A N 1
ATOM 845 C CA . GLU A 1 103 ? -0.098 1.098 5.389 1.00 63.66 103 GLU A CA 1
ATOM 846 C C . GLU A 1 103 ? -1.558 1.231 5.028 1.00 63.66 103 GLU A C 1
ATOM 848 O O . GLU A 1 103 ? -2.370 1.488 5.906 1.00 63.66 103 GLU A O 1
ATOM 853 N N . LEU A 1 104 ? -1.914 1.049 3.756 1.00 64.75 104 LEU A N 1
ATOM 854 C CA . LEU A 1 104 ? -3.309 1.050 3.335 1.00 64.75 104 LEU A CA 1
ATOM 855 C C . LEU A 1 104 ? -4.075 -0.061 4.052 1.00 64.75 104 LEU A C 1
ATOM 857 O O . LEU A 1 104 ? -5.201 0.175 4.496 1.00 64.75 104 LEU A O 1
ATOM 861 N N . LYS A 1 105 ? -3.444 -1.228 4.245 1.00 70.25 105 LYS A N 1
ATOM 862 C CA . LYS A 1 105 ? -3.967 -2.307 5.091 1.00 70.25 105 LYS A CA 1
ATOM 863 C C . LYS A 1 105 ? -4.124 -1.847 6.543 1.00 70.25 105 LYS A C 1
ATOM 865 O O . LYS A 1 105 ? -5.207 -2.012 7.096 1.00 70.25 105 LYS A O 1
ATOM 870 N N . ILE A 1 106 ? -3.112 -1.209 7.135 1.00 69.44 106 ILE A N 1
ATOM 871 C CA . ILE A 1 106 ? -3.137 -0.686 8.510 1.00 69.44 106 ILE A CA 1
ATOM 872 C C . ILE A 1 106 ? -4.237 0.380 8.687 1.00 69.44 106 ILE A C 1
ATOM 874 O O . ILE A 1 106 ? -5.050 0.282 9.602 1.00 69.44 106 ILE A O 1
ATOM 878 N N . VAL A 1 107 ? -4.318 1.383 7.812 1.00 71.06 107 VAL A N 1
ATOM 879 C CA . VAL A 1 107 ? -5.325 2.459 7.848 1.00 71.06 107 VAL A CA 1
ATOM 880 C C . VAL A 1 107 ? -6.733 1.886 7.688 1.00 71.06 107 VAL A C 1
ATOM 882 O O . VAL A 1 107 ? -7.624 2.218 8.472 1.00 71.06 107 VAL A O 1
ATOM 885 N N . SER A 1 108 ? -6.928 0.986 6.718 1.00 74.38 108 SER A N 1
ATOM 886 C CA . SER A 1 108 ? -8.197 0.275 6.505 1.00 74.38 108 SER A CA 1
ATOM 887 C C . SER A 1 108 ? -8.596 -0.535 7.736 1.00 74.38 108 SER A C 1
ATOM 889 O O . SER A 1 108 ? -9.748 -0.493 8.165 1.00 74.38 108 SER A O 1
ATOM 891 N N . TYR A 1 109 ? -7.630 -1.211 8.354 1.00 75.25 109 TYR A N 1
ATOM 892 C CA . TYR A 1 109 ? -7.804 -1.969 9.583 1.00 75.25 109 TYR A CA 1
ATOM 893 C C . TYR A 1 109 ? -8.229 -1.082 10.769 1.00 75.25 109 TYR A C 1
ATOM 895 O O . TYR A 1 109 ? -9.194 -1.409 11.459 1.00 75.25 109 TYR A O 1
ATOM 903 N N . TYR A 1 110 ? -7.568 0.058 11.003 1.00 75.50 110 TYR A N 1
ATOM 904 C CA . TYR A 1 110 ? -7.927 0.972 12.098 1.00 75.50 110 TYR A CA 1
ATOM 905 C C . TYR A 1 110 ? -9.319 1.576 11.896 1.00 75.50 110 TYR A C 1
ATOM 907 O O . TYR A 1 110 ? -10.093 1.667 12.847 1.00 75.50 110 TYR A O 1
ATOM 915 N N . LYS A 1 111 ? -9.671 1.912 10.652 1.00 80.88 111 LYS A N 1
ATOM 916 C CA . LYS A 1 111 ? -11.014 2.386 10.311 1.00 80.88 111 LYS A CA 1
ATOM 917 C C . LYS A 1 111 ? -12.078 1.309 10.556 1.00 80.88 111 LYS A C 1
ATOM 919 O O . LYS A 1 111 ? -13.118 1.609 11.135 1.00 80.88 111 LYS A O 1
ATOM 924 N N . LEU A 1 112 ? -11.806 0.057 10.173 1.00 75.38 112 LEU A N 1
ATOM 925 C CA . LEU A 1 112 ? -12.687 -1.082 10.452 1.00 75.38 112 LEU A CA 1
ATOM 926 C C . LEU A 1 112 ? -12.864 -1.302 11.963 1.00 75.38 112 LEU A C 1
ATOM 928 O O . LEU A 1 112 ? -13.984 -1.504 12.428 1.00 75.38 112 LEU A O 1
ATOM 932 N N . TYR A 1 113 ? -11.775 -1.219 12.733 1.00 77.06 113 TYR A N 1
ATOM 933 C CA . TYR A 1 113 ? -11.810 -1.286 14.194 1.00 77.06 113 TYR A CA 1
ATOM 934 C C . TYR A 1 113 ? -12.708 -0.185 14.773 1.00 77.06 113 TYR A C 1
ATOM 936 O O . TYR A 1 113 ? -13.603 -0.483 15.553 1.00 77.06 113 TYR A O 1
ATOM 944 N N . ASP A 1 114 ? -12.550 1.073 14.370 1.00 78.88 114 ASP A N 1
ATOM 945 C CA . ASP A 1 114 ? -13.368 2.161 14.919 1.00 78.88 114 ASP A CA 1
ATOM 946 C C . ASP A 1 114 ? -14.864 1.996 14.609 1.00 78.88 114 ASP A C 1
ATOM 948 O O . ASP A 1 114 ? -15.689 2.209 15.501 1.00 78.88 114 ASP A O 1
ATOM 952 N N . ILE A 1 115 ? -15.217 1.549 13.398 1.00 79.38 115 ILE A N 1
ATOM 953 C CA . ILE A 1 115 ? -16.605 1.241 13.018 1.00 79.38 115 ILE A CA 1
ATOM 954 C C . ILE A 1 115 ? -17.157 0.128 13.918 1.00 79.38 115 ILE A C 1
ATOM 956 O O . ILE A 1 115 ? -18.172 0.309 14.590 1.00 79.38 115 ILE A O 1
ATOM 960 N N . LEU A 1 116 ? -16.465 -1.009 14.015 1.00 73.12 116 LEU A N 1
ATOM 961 C CA . LEU A 1 116 ? -16.937 -2.140 14.821 1.00 73.12 116 LEU A CA 1
ATOM 962 C C . LEU A 1 116 ? -17.023 -1.798 16.315 1.00 73.12 116 LEU A C 1
ATOM 964 O O . LEU A 1 116 ? -17.970 -2.207 16.986 1.00 73.12 116 LEU A O 1
ATOM 968 N N . LYS A 1 117 ? -16.095 -0.986 16.831 1.00 76.38 117 LYS A N 1
ATOM 969 C CA . LYS A 1 117 ? -16.110 -0.512 18.221 1.00 76.38 117 LYS A CA 1
ATOM 970 C C . LYS A 1 117 ? -17.356 0.307 18.540 1.00 76.38 117 LYS A C 1
ATOM 972 O O . LYS A 1 117 ? -17.920 0.165 19.622 1.00 76.38 117 LYS A O 1
ATOM 977 N N . GLN A 1 118 ? -17.772 1.179 17.622 1.00 74.12 118 GLN A N 1
ATOM 978 C CA . GLN A 1 118 ? -18.945 2.035 17.808 1.00 74.12 118 GLN A CA 1
ATOM 979 C C . GLN A 1 118 ? -20.241 1.218 17.875 1.00 74.12 118 GLN A C 1
ATOM 981 O O . GLN A 1 118 ? -21.144 1.565 18.637 1.00 74.12 118 GLN A O 1
ATOM 986 N N . HIS A 1 119 ? -20.304 0.102 17.144 1.00 67.62 119 HIS A N 1
ATOM 987 C CA . HIS A 1 119 ? -21.483 -0.764 17.075 1.00 67.62 119 HIS A CA 1
ATOM 988 C C . HIS A 1 119 ? -21.463 -1.952 18.052 1.00 67.62 119 HIS A C 1
ATOM 990 O O . HIS A 1 119 ? -22.505 -2.568 18.271 1.00 67.62 119 HIS A O 1
ATOM 996 N N . HIS A 1 120 ? -20.337 -2.229 18.721 1.00 62.28 120 HIS A N 1
ATOM 997 C CA . HIS A 1 120 ? -20.243 -3.258 19.765 1.00 62.28 120 HIS A CA 1
ATOM 998 C C . HIS A 1 120 ? -21.239 -3.036 20.923 1.00 62.28 120 HIS A C 1
ATOM 1000 O O . HIS A 1 120 ? -21.748 -3.996 21.488 1.00 62.28 120 HIS A O 1
ATOM 1006 N N . ASN A 1 121 ? -21.606 -1.784 21.224 1.00 55.44 121 ASN A N 1
ATOM 1007 C CA . ASN A 1 121 ? -22.555 -1.456 22.296 1.00 55.44 121 ASN A CA 1
ATOM 1008 C C . ASN A 1 121 ? -24.048 -1.563 21.900 1.00 55.44 121 ASN A C 1
ATOM 1010 O O . ASN A 1 121 ? -24.901 -1.101 22.656 1.00 55.44 121 ASN A O 1
ATOM 1014 N N . CYS A 1 122 ? -24.394 -2.123 20.732 1.00 53.81 122 CYS A N 1
ATOM 1015 C CA . CYS A 1 122 ? -25.795 -2.259 20.293 1.00 53.81 122 CYS A CA 1
ATOM 1016 C C . CYS A 1 122 ? -26.420 -3.650 20.516 1.00 53.81 122 CYS A C 1
ATOM 1018 O O . CYS A 1 122 ? -27.564 -3.862 20.119 1.00 53.81 122 CYS A O 1
ATOM 1020 N N . GLY A 1 123 ? -25.738 -4.585 21.184 1.00 52.78 123 GLY A N 1
ATOM 1021 C CA . GLY A 1 123 ? -26.295 -5.907 21.474 1.00 52.78 123 GLY A CA 1
ATOM 1022 C C . GLY A 1 123 ? -25.826 -6.488 22.804 1.00 52.78 123 GLY A C 1
ATOM 1023 O O . GLY A 1 123 ? -24.792 -7.142 22.827 1.00 52.78 123 GLY A O 1
ATOM 1024 N N . VAL A 1 124 ? -26.678 -6.326 23.829 1.00 37.06 124 VAL A N 1
ATOM 1025 C CA . VAL A 1 124 ? -26.691 -7.011 25.145 1.00 37.06 124 VAL A CA 1
ATOM 1026 C C . VAL A 1 124 ? -25.584 -6.626 26.127 1.00 37.06 124 VAL A C 1
ATOM 1028 O O . VAL A 1 124 ? -24.410 -6.987 25.913 1.00 37.06 124 VAL A O 1
#

Mean predicted aligned error: 13.08 Å

Solvent-accessible surface area (backbone atoms only — not comparable to full-atom values): 7492 Å² total; per-residue (Å²): 135,62,71,74,54,59,54,49,54,49,55,51,51,53,52,52,46,51,49,45,44,76,75,42,46,57,70,69,57,48,55,57,46,72,71,35,93,44,73,69,55,40,50,58,56,49,60,63,57,60,78,76,68,87,84,89,85,84,83,66,76,72,61,57,62,56,50,58,78,67,66,70,86,60,89,92,59,51,71,69,59,51,51,53,54,51,50,54,53,50,54,54,50,53,54,44,54,54,49,52,52,51,42,49,28,49,55,44,48,53,53,44,50,53,56,52,60,70,55,59,83,76,67,135

Radius of gyration: 21.54 Å; Cα contacts (8 Å, |Δi|>4): 48; chains: 1; bounding box: 66×29×47 Å